Protein AF-A0AAD7S4B8-F1 (afdb_monomer)

Organism: NCBI:txid143900

Sequence (123 aa):
MVDEMKKRSKDLTLIRQKMELTFSLRRKEIVDVEPMVSEIQERWLALFSEGQNIAVVLEEKIVLTDLRDLPTAFACLFGLLFALNIDYPKELKYTFEVLETIFMELSTNCTQRVRSLKTKLLL

Nearest PDB structures (foldseek):
  6lgn-assembly1_r  TM=1.793E-01  e=6.968E+00  Human alphaherpesvirus 3

pLDDT: mean 83.37, std 11.37, range [42.91, 95.25]

Structure (mmCIF, N/CA/C/O backbone):
data_AF-A0AAD7S4B8-F1
#
_entry.id   AF-A0AAD7S4B8-F1
#
loop_
_atom_site.group_PDB
_atom_site.id
_atom_site.type_symbol
_atom_site.label_atom_id
_atom_site.label_alt_id
_atom_site.label_comp_id
_atom_site.label_asym_id
_atom_site.label_entity_id
_atom_site.label_seq_id
_atom_site.pdbx_PDB_ins_code
_atom_site.Cartn_x
_atom_site.Cartn_y
_atom_site.Cartn_z
_atom_site.occupancy
_atom_site.B_iso_or_equiv
_atom_site.auth_seq_id
_atom_site.auth_comp_id
_atom_site.auth_asym_id
_atom_site.auth_atom_id
_atom_site.pdbx_PDB_model_num
ATOM 1 N N . MET A 1 1 ? -6.520 13.715 29.207 1.00 42.91 1 MET A N 1
ATOM 2 C CA . MET A 1 1 ? -7.517 12.952 28.416 1.00 42.91 1 MET A CA 1
ATOM 3 C C . MET A 1 1 ? -6.866 12.013 27.398 1.00 42.91 1 MET A C 1
ATOM 5 O O . MET A 1 1 ? -7.337 10.897 27.259 1.00 42.91 1 MET A O 1
ATOM 9 N N . VAL A 1 2 ? -5.763 12.410 26.743 1.00 47.69 2 VAL A N 1
ATOM 10 C CA . VAL A 1 2 ? -4.989 11.526 25.841 1.00 47.69 2 VAL A CA 1
ATOM 11 C C . VAL A 1 2 ? -4.227 10.437 26.615 1.00 47.69 2 VAL A C 1
ATOM 13 O O . VAL A 1 2 ? -4.244 9.273 26.226 1.00 47.69 2 VAL A O 1
ATOM 16 N N . ASP A 1 3 ? -3.658 10.779 27.774 1.00 46.72 3 ASP A N 1
ATOM 17 C CA . ASP A 1 3 ? -2.900 9.821 28.596 1.00 46.72 3 ASP A CA 1
ATOM 18 C C . ASP A 1 3 ? -3.751 8.703 29.215 1.00 46.72 3 ASP A C 1
ATOM 20 O O . ASP A 1 3 ? -3.250 7.606 29.464 1.00 46.72 3 ASP A O 1
ATOM 24 N N . GLU A 1 4 ? -5.056 8.925 29.403 1.00 45.56 4 GLU A N 1
ATOM 25 C CA . GLU A 1 4 ? -5.959 7.879 29.901 1.00 45.56 4 GLU A CA 1
ATOM 26 C C . GLU A 1 4 ? -6.257 6.804 28.847 1.00 45.56 4 GLU A C 1
ATOM 28 O O . GLU A 1 4 ? -6.497 5.646 29.194 1.00 45.56 4 GLU A O 1
ATOM 33 N N . MET A 1 5 ? -6.163 7.138 27.553 1.00 52.66 5 MET A N 1
ATOM 34 C CA . MET A 1 5 ? -6.367 6.179 26.461 1.00 52.66 5 MET A CA 1
ATOM 35 C C . MET A 1 5 ? -5.223 5.163 26.339 1.00 52.66 5 MET A C 1
ATOM 37 O O . MET A 1 5 ? -5.394 4.117 25.715 1.00 52.66 5 MET A O 1
ATOM 41 N N . LYS A 1 6 ? -4.072 5.427 26.970 1.00 53.47 6 LYS A N 1
ATOM 42 C CA . LYS A 1 6 ? -2.879 4.571 26.898 1.00 53.47 6 LYS A CA 1
ATOM 43 C C . LYS A 1 6 ? -2.915 3.385 27.873 1.00 53.47 6 LYS A C 1
ATOM 45 O O . LYS A 1 6 ? -2.087 2.488 27.756 1.00 53.47 6 LYS A O 1
ATOM 50 N N . LYS A 1 7 ? -3.854 3.370 28.833 1.00 50.25 7 LYS A N 1
ATOM 51 C CA . LYS A 1 7 ? -3.822 2.455 29.993 1.00 50.25 7 LYS A CA 1
ATOM 52 C C . LYS A 1 7 ? -4.907 1.372 30.023 1.00 50.25 7 LYS A C 1
ATOM 54 O O . LYS A 1 7 ? -4.855 0.501 30.887 1.00 50.25 7 LYS A O 1
ATOM 59 N N . ARG A 1 8 ? -5.875 1.378 29.102 1.00 53.22 8 ARG A N 1
ATOM 60 C CA . ARG A 1 8 ? -6.870 0.296 28.995 1.00 53.22 8 ARG A CA 1
ATOM 61 C C . ARG A 1 8 ? -6.354 -0.792 28.062 1.00 53.22 8 ARG A C 1
ATOM 63 O O . ARG A 1 8 ? -5.919 -0.489 26.956 1.00 53.22 8 ARG A O 1
ATOM 70 N N . SER A 1 9 ? -6.441 -2.044 28.517 1.00 50.59 9 SER A N 1
ATOM 71 C CA . SER A 1 9 ? -6.377 -3.239 27.668 1.00 50.59 9 SER A CA 1
ATOM 72 C C . SER A 1 9 ? -7.067 -2.944 26.332 1.00 50.59 9 SER A C 1
ATOM 74 O O . SER A 1 9 ? -8.244 -2.569 26.323 1.00 50.59 9 SER A O 1
ATOM 76 N N . LYS A 1 10 ? -6.309 -2.980 25.229 1.00 63.16 10 LYS A N 1
ATOM 77 C CA . LYS A 1 10 ? -6.822 -2.668 23.893 1.00 63.16 10 LYS A CA 1
ATOM 78 C C . LYS A 1 10 ? -7.836 -3.748 23.531 1.00 63.16 10 LYS A C 1
ATOM 80 O O . LYS A 1 10 ? -7.453 -4.838 23.125 1.00 63.16 10 LYS A O 1
ATOM 85 N N . ASP A 1 11 ? -9.120 -3.452 23.696 1.00 77.69 11 ASP A N 1
ATOM 86 C CA . ASP A 1 11 ? -10.181 -4.310 23.180 1.00 77.69 11 ASP A CA 1
ATOM 87 C C . ASP A 1 11 ? -10.142 -4.245 21.649 1.00 77.69 11 ASP A C 1
ATOM 89 O O . ASP A 1 11 ? -10.668 -3.321 21.020 1.00 77.69 11 ASP A O 1
ATOM 93 N N . LEU A 1 12 ? -9.440 -5.212 21.056 1.00 75.12 12 LEU A N 1
ATOM 94 C CA . LEU A 1 12 ? -9.248 -5.327 19.613 1.00 75.12 12 LEU A CA 1
ATOM 95 C C . LEU A 1 12 ? -10.586 -5.440 18.873 1.00 75.12 12 LEU A C 1
ATOM 97 O O . LEU A 1 12 ? -10.704 -4.950 17.751 1.00 75.12 12 LEU A O 1
ATOM 101 N N . THR A 1 13 ? -11.609 -6.013 19.512 1.00 80.75 13 THR A N 1
ATOM 102 C CA . THR A 1 13 ? -12.956 -6.142 18.945 1.00 80.75 13 THR A CA 1
ATOM 103 C C . THR A 1 13 ? -13.599 -4.770 18.787 1.00 80.75 13 THR A C 1
ATOM 105 O O . THR A 1 13 ? -14.078 -4.424 17.706 1.00 80.75 13 THR A O 1
ATOM 108 N N . LEU A 1 14 ? -13.541 -3.948 19.839 1.00 83.56 14 LEU A N 1
ATOM 109 C CA . LEU A 1 14 ? -14.072 -2.586 19.818 1.00 83.56 14 LEU A CA 1
ATOM 110 C C . LEU A 1 14 ? -13.293 -1.684 18.851 1.00 83.56 14 LEU A C 1
ATOM 112 O O . LEU A 1 14 ? -13.891 -0.867 18.147 1.00 83.56 14 LEU A O 1
ATOM 116 N N . ILE A 1 15 ? -11.965 -1.832 18.795 1.00 81.19 15 ILE A N 1
ATOM 117 C CA . ILE A 1 15 ? -11.124 -1.111 17.831 1.00 81.19 15 ILE A CA 1
ATOM 118 C C . ILE A 1 15 ? -11.543 -1.478 16.411 1.00 81.19 15 ILE A C 1
ATOM 120 O O . ILE A 1 15 ? -11.830 -0.583 15.621 1.00 81.19 15 ILE A O 1
ATOM 124 N N . ARG A 1 16 ? -11.652 -2.772 16.093 1.00 80.25 16 ARG A N 1
ATOM 125 C CA . ARG A 1 16 ? -12.071 -3.240 14.768 1.00 80.25 16 ARG A CA 1
ATOM 126 C C . ARG A 1 16 ? -13.441 -2.692 14.384 1.00 80.25 16 ARG A C 1
ATOM 128 O O . ARG A 1 16 ? -13.594 -2.177 13.284 1.00 80.25 16 ARG A O 1
ATOM 135 N N . GLN A 1 17 ? -14.406 -2.726 15.300 1.00 85.00 17 GLN A N 1
ATOM 136 C CA . GLN A 1 17 ? -15.742 -2.185 15.055 1.00 85.00 17 GLN A CA 1
ATOM 137 C C . GLN A 1 17 ? -15.707 -0.683 14.740 1.00 85.00 17 GLN A C 1
ATOM 139 O O . GLN A 1 17 ? -16.336 -0.229 13.786 1.00 85.00 17 GLN A O 1
ATOM 144 N N . LYS A 1 18 ? -14.951 0.104 15.513 1.00 86.19 18 LYS A N 1
ATOM 145 C CA . LYS A 1 18 ? -14.798 1.544 15.258 1.00 86.19 18 LYS A CA 1
ATOM 146 C C . LYS A 1 18 ? -14.073 1.828 13.949 1.00 86.19 18 LYS A C 1
ATOM 148 O O . LYS A 1 18 ? -14.410 2.792 13.265 1.00 86.19 18 LYS A O 1
ATOM 153 N N . MET A 1 19 ? -13.092 1.005 13.597 1.00 85.06 19 MET A N 1
ATOM 154 C CA . MET A 1 19 ? -12.389 1.107 12.324 1.00 85.06 19 MET A CA 1
ATOM 155 C C . MET A 1 19 ? -13.367 0.857 11.174 1.00 85.06 19 MET A C 1
ATOM 157 O O . MET A 1 19 ? -13.481 1.703 10.292 1.00 85.06 19 MET A O 1
ATOM 161 N N . GLU A 1 20 ? -14.159 -0.209 11.230 1.00 85.19 20 GLU A N 1
ATOM 162 C CA . GLU A 1 20 ? -15.163 -0.505 10.202 1.00 85.19 20 GLU A CA 1
ATOM 163 C C . GLU A 1 20 ? -16.134 0.671 9.995 1.00 85.19 20 GLU A C 1
ATOM 165 O O . GLU A 1 20 ? -16.285 1.181 8.886 1.00 85.19 20 GLU A O 1
ATOM 170 N N . LEU A 1 21 ? -16.694 1.205 11.087 1.00 89.62 21 LEU A N 1
ATOM 171 C CA . LEU A 1 21 ? -17.646 2.325 11.048 1.00 89.62 21 LEU A CA 1
ATOM 172 C C . LEU A 1 21 ? -17.054 3.633 10.502 1.00 89.62 21 LEU A C 1
ATOM 174 O O . LEU A 1 21 ? -17.787 4.490 10.014 1.00 89.62 21 LEU A O 1
ATOM 178 N N . THR A 1 22 ? -15.737 3.814 10.599 1.00 90.38 22 THR A N 1
ATOM 179 C CA . THR A 1 22 ? -15.055 5.046 10.177 1.00 90.38 22 THR A CA 1
ATOM 180 C C . THR A 1 22 ? -14.317 4.896 8.850 1.00 90.38 22 THR A C 1
ATOM 182 O O . THR A 1 22 ? -13.680 5.853 8.417 1.00 90.38 22 THR A O 1
ATOM 185 N N . PHE A 1 23 ? -14.373 3.734 8.188 1.00 87.75 23 PHE A N 1
ATOM 186 C CA . PHE A 1 23 ? -13.622 3.478 6.953 1.00 87.75 23 PHE A CA 1
ATOM 187 C C . PHE A 1 23 ? -13.899 4.529 5.869 1.00 87.75 23 PHE A C 1
ATOM 189 O O . PHE A 1 23 ? -12.967 5.171 5.387 1.00 87.75 23 PHE A O 1
ATOM 196 N N . SER A 1 24 ? -15.171 4.776 5.541 1.00 90.44 24 SER A N 1
ATOM 197 C CA . SER A 1 24 ? -15.552 5.720 4.480 1.00 90.44 24 SER A CA 1
ATOM 198 C C . SER A 1 24 ? -15.113 7.158 4.769 1.00 90.44 24 SER A C 1
ATOM 200 O O . SER A 1 24 ? -14.654 7.849 3.864 1.00 90.44 24 SER A O 1
ATOM 202 N N . LEU A 1 25 ? -15.216 7.598 6.029 1.00 90.12 25 LEU A N 1
ATOM 203 C CA . LEU A 1 25 ? -14.783 8.932 6.466 1.00 90.12 25 LEU A CA 1
ATOM 204 C C . LEU A 1 25 ? -13.267 9.091 6.344 1.00 90.12 25 LEU A C 1
ATOM 206 O O . LEU A 1 25 ? -12.800 10.059 5.754 1.00 90.12 25 LEU A O 1
ATOM 210 N N . ARG A 1 26 ? -12.509 8.108 6.840 1.00 89.62 26 ARG A N 1
ATOM 211 C CA . ARG A 1 26 ? -11.044 8.108 6.773 1.00 89.62 26 ARG A CA 1
ATOM 212 C C . ARG A 1 26 ? -10.553 8.075 5.329 1.00 89.62 26 ARG A C 1
ATOM 214 O O . ARG A 1 26 ? -9.693 8.862 4.960 1.00 89.62 26 ARG A O 1
ATOM 221 N N . ARG A 1 27 ? -11.147 7.229 4.481 1.00 89.50 27 ARG A N 1
ATOM 222 C CA . ARG A 1 27 ? -10.845 7.196 3.042 1.00 89.50 27 ARG A CA 1
ATOM 223 C C . ARG A 1 27 ? -11.110 8.547 2.382 1.00 89.50 27 ARG A C 1
ATOM 225 O O . ARG A 1 27 ? -10.277 9.001 1.609 1.00 89.50 27 ARG A O 1
ATOM 232 N N . LYS A 1 28 ? -12.250 9.174 2.682 1.00 92.06 28 LYS A N 1
ATOM 233 C CA . LYS A 1 28 ? -12.593 10.488 2.134 1.00 92.06 28 LYS A CA 1
ATOM 234 C C . LYS A 1 28 ? -11.577 11.552 2.546 1.00 92.06 28 LYS A C 1
ATOM 236 O O . LYS A 1 28 ? -11.129 12.302 1.697 1.00 92.06 28 LYS A O 1
ATOM 241 N N . GLU A 1 29 ? -11.162 11.573 3.811 1.00 91.56 29 GLU A N 1
ATOM 242 C CA . GLU A 1 29 ? -10.112 12.485 4.280 1.00 91.56 29 GLU A CA 1
ATOM 243 C C . GLU A 1 29 ? -8.785 12.261 3.545 1.00 91.56 29 GLU A C 1
ATOM 245 O O . GLU A 1 29 ? -8.196 13.227 3.079 1.00 91.56 29 GLU A O 1
ATOM 250 N N . ILE A 1 30 ? -8.338 11.010 3.369 1.00 90.81 30 ILE A N 1
ATOM 251 C CA . ILE A 1 30 ? -7.104 10.720 2.614 1.00 90.81 30 ILE A CA 1
ATOM 252 C C . ILE A 1 30 ? -7.191 11.275 1.188 1.00 90.81 30 ILE A C 1
ATOM 254 O O . ILE A 1 30 ? -6.235 11.879 0.716 1.00 90.81 30 ILE A O 1
ATOM 258 N N . VAL A 1 31 ? -8.319 11.045 0.509 1.00 90.69 31 VAL A N 1
ATOM 259 C CA . VAL A 1 31 ? -8.504 11.416 -0.901 1.00 90.69 31 VAL A CA 1
ATOM 260 C C . VAL A 1 31 ? -8.679 12.924 -1.081 1.00 90.69 31 VAL A C 1
ATOM 262 O O . VAL A 1 31 ? -8.146 13.477 -2.033 1.00 90.69 31 VAL A O 1
ATOM 265 N N . ASP A 1 32 ? -9.415 13.582 -0.186 1.00 93.56 32 ASP A N 1
ATOM 266 C CA . ASP A 1 32 ? -9.776 14.994 -0.346 1.00 93.56 32 ASP A CA 1
ATOM 267 C C . ASP A 1 32 ? -8.745 15.947 0.288 1.00 93.56 32 ASP A C 1
ATOM 269 O O . ASP A 1 32 ? -8.600 17.081 -0.163 1.00 93.56 32 ASP A O 1
ATOM 273 N N . VAL A 1 33 ? -8.069 15.525 1.365 1.00 93.50 33 VAL A N 1
ATOM 274 C CA . VAL A 1 33 ? -7.184 16.384 2.180 1.00 93.50 33 VAL A CA 1
ATOM 275 C C . VAL A 1 33 ? -5.703 16.065 1.965 1.00 93.50 33 VAL A C 1
ATOM 277 O O . VAL A 1 33 ? -4.867 16.924 2.227 1.00 93.50 33 VAL A O 1
ATOM 280 N N . GLU A 1 34 ? -5.372 14.858 1.494 1.00 92.19 34 GLU A N 1
ATOM 281 C CA . GLU A 1 34 ? -3.994 14.393 1.257 1.00 92.19 34 GLU A CA 1
ATOM 282 C C . GLU A 1 34 ? -3.017 14.697 2.423 1.00 92.19 34 GLU A C 1
ATOM 284 O O . GLU A 1 34 ? -1.952 15.288 2.216 1.00 92.19 34 GLU A O 1
ATOM 289 N N . PRO A 1 35 ? -3.350 14.328 3.679 1.00 93.50 35 PRO A N 1
ATOM 290 C CA . PRO A 1 35 ? -2.529 14.683 4.832 1.00 93.50 35 PRO A CA 1
ATOM 291 C C . PRO A 1 35 ? -1.168 13.976 4.814 1.00 93.50 35 PRO A C 1
ATOM 293 O O . PRO A 1 35 ? -0.992 12.905 4.223 1.00 93.50 35 PRO A O 1
ATOM 296 N N . MET A 1 36 ? -0.196 14.541 5.536 1.00 92.50 36 MET A N 1
ATOM 297 C CA . MET A 1 36 ? 1.112 13.907 5.690 1.00 92.50 36 MET A CA 1
ATOM 298 C C . MET A 1 36 ? 0.991 12.548 6.392 1.00 92.50 36 MET A C 1
ATOM 300 O O . MET A 1 36 ? 0.215 12.374 7.331 1.00 92.50 36 MET A O 1
ATOM 304 N N . VAL A 1 37 ? 1.833 11.588 5.996 1.00 88.69 37 VAL A N 1
ATOM 305 C CA . VAL A 1 37 ? 1.827 10.228 6.568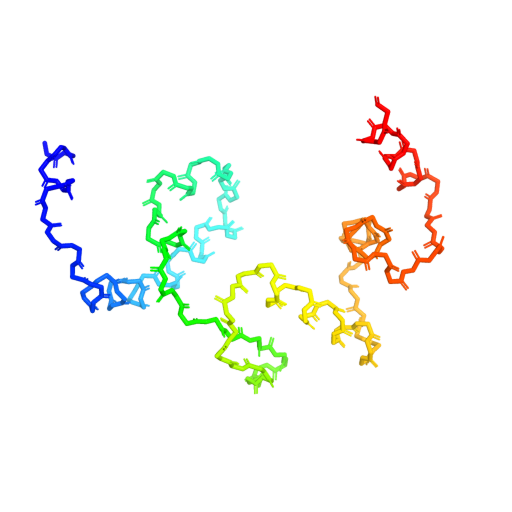 1.00 88.69 37 VAL A CA 1
ATOM 306 C C . VAL A 1 37 ? 2.011 10.241 8.090 1.00 88.69 37 VAL A C 1
ATOM 308 O O . VAL A 1 37 ? 1.370 9.456 8.785 1.00 88.69 37 VAL A O 1
ATOM 311 N N . SER A 1 38 ? 2.823 11.158 8.621 1.00 90.12 38 SER A N 1
ATOM 312 C CA . SER A 1 38 ? 3.013 11.332 10.066 1.00 90.12 38 SER A CA 1
ATOM 313 C C . SER A 1 38 ? 1.711 11.685 10.7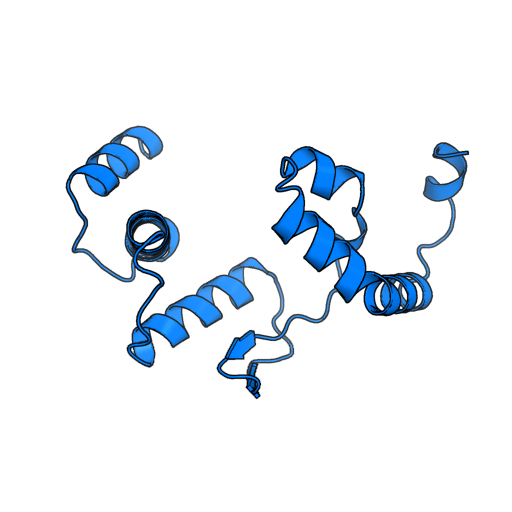90 1.00 90.12 38 SER A C 1
ATOM 315 O O . SER A 1 38 ? 1.418 11.122 11.842 1.00 90.12 38 SER A O 1
ATOM 317 N N . GLU A 1 39 ? 0.887 12.554 10.203 1.00 91.31 39 GLU A N 1
ATOM 318 C CA . GLU A 1 39 ? -0.407 12.937 10.775 1.00 91.31 39 GLU A CA 1
ATOM 319 C C . GLU A 1 39 ? -1.385 11.759 10.769 1.00 91.31 39 GLU A C 1
ATOM 321 O O . GLU A 1 39 ? -2.103 11.536 11.745 1.00 91.31 39 GLU A O 1
ATOM 326 N N . ILE A 1 40 ? -1.382 10.964 9.694 1.00 89.38 40 ILE A N 1
ATOM 327 C CA . ILE A 1 40 ? -2.195 9.746 9.585 1.00 89.38 40 ILE A CA 1
ATOM 328 C C . ILE A 1 40 ? -1.785 8.733 10.659 1.00 89.38 40 ILE A C 1
ATOM 330 O O . ILE A 1 40 ? -2.647 8.135 11.308 1.00 89.38 40 ILE A O 1
ATOM 334 N N . GLN A 1 41 ? -0.480 8.539 10.864 1.00 85.69 41 GLN A N 1
ATOM 335 C CA . GLN A 1 41 ? 0.047 7.622 11.874 1.00 85.69 41 GLN A CA 1
ATOM 336 C C . GLN A 1 41 ? -0.382 8.029 13.282 1.00 85.69 41 GLN A C 1
ATOM 338 O O . GLN A 1 41 ? -0.849 7.179 14.038 1.00 85.69 41 GLN A O 1
ATOM 343 N N . GLU A 1 42 ? -0.291 9.314 13.621 1.00 87.62 42 GLU A N 1
ATOM 344 C CA . GLU A 1 42 ? -0.703 9.822 14.931 1.00 87.62 42 GLU A CA 1
ATOM 345 C C . GLU A 1 42 ? -2.218 9.759 15.140 1.00 87.62 42 GLU A C 1
ATOM 347 O O . GLU A 1 42 ? -2.688 9.326 16.195 1.00 87.62 42 GLU A O 1
ATOM 352 N N . ARG A 1 43 ? -3.003 10.159 14.135 1.00 85.12 43 ARG A N 1
ATOM 353 C CA . ARG A 1 43 ? -4.468 10.178 14.232 1.00 85.12 43 ARG A CA 1
ATOM 354 C C . ARG A 1 43 ? -5.057 8.778 14.270 1.00 85.12 43 ARG A C 1
ATOM 356 O O . ARG A 1 43 ? -6.003 8.530 15.018 1.00 85.12 43 ARG A O 1
ATOM 363 N N . TRP A 1 44 ? -4.524 7.860 13.468 1.00 84.62 44 TRP A N 1
ATOM 364 C CA . TRP A 1 44 ? -5.100 6.536 13.246 1.00 84.62 44 TRP A CA 1
ATOM 365 C C . TRP A 1 44 ? -4.112 5.423 13.585 1.00 84.62 44 TRP A C 1
ATOM 367 O O . TRP A 1 44 ? -3.938 4.483 12.818 1.00 84.62 44 TRP A O 1
ATOM 377 N N . LEU A 1 45 ? -3.532 5.461 14.785 1.00 81.88 45 LEU A N 1
ATOM 378 C CA . LEU A 1 45 ? -2.606 4.436 15.298 1.00 81.88 45 LEU A CA 1
ATOM 379 C C . LEU A 1 45 ? -3.127 2.993 15.155 1.00 81.88 45 LEU A C 1
ATOM 381 O O . LEU A 1 45 ? -2.356 2.050 14.981 1.00 81.88 45 LEU A O 1
ATOM 385 N N . ALA A 1 46 ? -4.448 2.807 15.216 1.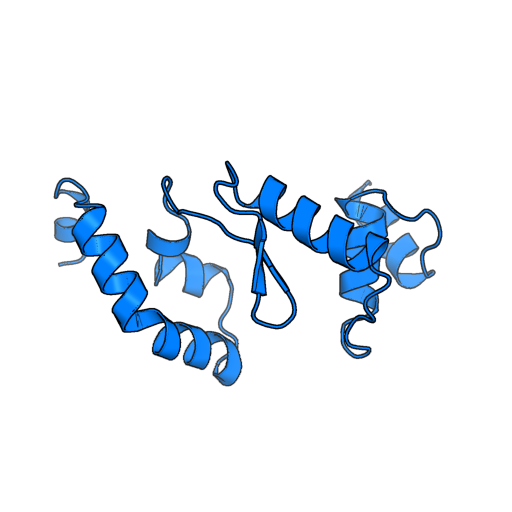00 80.38 46 ALA A N 1
ATOM 386 C CA . ALA A 1 46 ? -5.089 1.509 15.022 1.00 80.38 46 ALA A CA 1
ATOM 387 C C . ALA A 1 46 ? -4.909 0.944 13.599 1.00 80.38 46 ALA A C 1
ATOM 389 O O . ALA A 1 46 ? -4.935 -0.275 13.440 1.00 80.38 46 ALA A O 1
ATOM 390 N N . LEU A 1 47 ? -4.687 1.793 12.580 1.00 77.50 47 LEU A N 1
ATOM 391 C CA . LEU A 1 47 ? -4.334 1.356 11.222 1.00 77.50 47 LEU A CA 1
ATOM 392 C C . LEU A 1 47 ? -2.987 0.629 11.175 1.00 77.50 47 LEU A C 1
ATOM 394 O O . LEU A 1 47 ? -2.794 -0.218 10.314 1.00 77.50 47 LEU A O 1
ATOM 398 N N . PHE A 1 48 ? -2.086 0.944 12.102 1.00 76.75 48 PHE A N 1
ATOM 399 C CA . PHE A 1 48 ? -0.716 0.432 12.136 1.00 76.75 48 PHE A CA 1
ATOM 400 C C . PHE A 1 48 ? -0.474 -0.502 13.330 1.00 76.75 48 PHE A C 1
ATOM 402 O O . PHE A 1 48 ? 0.666 -0.806 13.667 1.00 76.75 48 PHE A O 1
ATOM 409 N N . SER A 1 49 ? -1.542 -0.926 14.011 1.00 74.69 49 SER A N 1
ATOM 410 C CA . SER A 1 49 ? -1.458 -1.859 15.135 1.00 74.69 49 SER A CA 1
ATOM 411 C C . SER A 1 49 ? -1.447 -3.311 14.651 1.00 74.69 49 SER A C 1
ATOM 413 O O . SER A 1 49 ? -2.106 -3.648 13.669 1.00 74.69 49 SER A O 1
ATOM 415 N N . GLU A 1 50 ? -0.728 -4.175 15.368 1.00 66.31 50 GLU A N 1
ATOM 416 C CA . GLU A 1 50 ? -0.666 -5.612 15.085 1.00 66.31 50 GLU A CA 1
ATOM 417 C C . GLU A 1 50 ? -2.052 -6.278 15.197 1.00 66.31 50 GLU A C 1
ATOM 419 O O . GLU A 1 50 ? -2.868 -5.903 16.043 1.00 66.31 50 GLU A O 1
ATOM 424 N N . GLY A 1 51 ? -2.317 -7.274 14.341 1.00 68.94 51 GLY A N 1
ATOM 425 C CA . GLY A 1 51 ? -3.567 -8.049 14.348 1.00 68.94 51 GLY A CA 1
ATOM 426 C C . GLY A 1 51 ? -4.636 -7.606 13.342 1.00 68.94 51 GLY A C 1
ATOM 427 O O . GLY A 1 51 ? -5.804 -7.966 13.499 1.00 68.94 51 GLY A O 1
ATOM 428 N N . GLN A 1 52 ? -4.276 -6.837 12.311 1.00 69.94 52 GLN A N 1
ATOM 429 C CA . GLN A 1 52 ? -5.193 -6.580 11.199 1.00 69.94 52 GLN A CA 1
ATOM 430 C C . GLN A 1 52 ? -5.332 -7.799 10.292 1.00 69.94 52 GLN A C 1
ATOM 432 O O . GLN A 1 52 ? -4.345 -8.442 9.951 1.00 69.94 52 GLN A O 1
ATOM 437 N N . ASN A 1 53 ? -6.566 -8.084 9.873 1.00 78.94 53 ASN A N 1
ATOM 438 C CA . ASN A 1 53 ? -6.808 -9.042 8.803 1.00 78.94 53 ASN A CA 1
ATOM 439 C C . ASN A 1 53 ? -6.616 -8.323 7.463 1.00 78.94 53 ASN A C 1
ATOM 441 O O . ASN A 1 53 ? -7.300 -7.333 7.197 1.00 78.94 53 ASN A O 1
ATOM 445 N N . ILE A 1 54 ? -5.661 -8.794 6.664 1.00 87.38 54 ILE A N 1
ATOM 446 C CA . ILE A 1 54 ? -5.288 -8.183 5.393 1.00 87.38 54 ILE A CA 1
ATOM 447 C C . ILE A 1 54 ? -5.781 -9.074 4.259 1.00 87.38 54 ILE A C 1
ATOM 449 O O . ILE A 1 54 ? -5.536 -10.282 4.236 1.00 87.38 54 ILE A O 1
ATOM 453 N N . ALA A 1 55 ? -6.450 -8.447 3.297 1.00 91.94 55 ALA A N 1
ATOM 454 C CA . ALA A 1 55 ? -6.914 -9.085 2.081 1.00 91.94 55 ALA A CA 1
ATOM 455 C C . ALA A 1 55 ? -6.538 -8.234 0.866 1.00 91.94 55 ALA A C 1
ATOM 457 O O . ALA A 1 55 ? -6.536 -7.004 0.932 1.00 91.94 55 ALA A O 1
ATOM 458 N N . VAL A 1 56 ? -6.238 -8.896 -0.249 1.00 93.38 56 VAL A N 1
ATOM 459 C CA . VAL A 1 56 ? -6.013 -8.251 -1.545 1.00 93.38 56 VAL A CA 1
ATOM 460 C C . VAL A 1 56 ? -7.297 -8.348 -2.354 1.00 93.38 56 VAL A C 1
ATOM 462 O O . VAL A 1 56 ? -7.816 -9.443 -2.579 1.00 93.38 56 VAL A O 1
ATOM 465 N N . VAL A 1 57 ? -7.796 -7.193 -2.791 1.00 92.00 57 VAL A N 1
ATOM 466 C CA . VAL A 1 57 ? -9.000 -7.068 -3.615 1.00 92.00 57 VAL A CA 1
ATOM 467 C C . VAL A 1 57 ? -8.605 -6.531 -4.986 1.00 92.00 57 VAL A C 1
ATOM 469 O O . VAL A 1 57 ? -7.961 -5.487 -5.070 1.00 92.00 57 VAL A O 1
ATOM 472 N N . LEU A 1 58 ? -9.007 -7.226 -6.04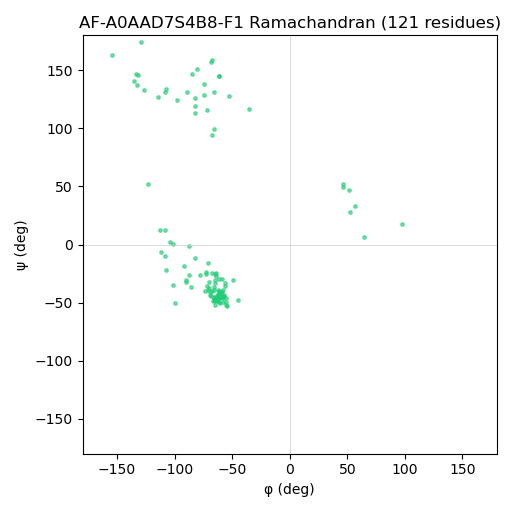8 1.00 91.75 58 LEU A N 1
ATOM 473 C CA . LEU A 1 58 ? -8.839 -6.807 -7.441 1.00 91.75 58 LEU A CA 1
ATOM 474 C C . LEU A 1 58 ? -10.202 -6.849 -8.127 1.00 91.75 58 LEU A C 1
ATOM 476 O O . LEU A 1 58 ? -10.924 -7.831 -7.969 1.00 91.75 58 LEU A O 1
ATOM 480 N N . GLU A 1 59 ? -10.559 -5.789 -8.857 1.00 88.38 59 GLU A N 1
ATOM 481 C CA . GLU A 1 59 ? -11.854 -5.678 -9.557 1.00 88.38 59 GLU A CA 1
ATOM 482 C C . GLU A 1 59 ? -13.049 -6.086 -8.674 1.00 88.38 59 GLU A C 1
ATOM 484 O O . GLU A 1 59 ? -13.871 -6.922 -9.042 1.00 88.38 59 GLU A O 1
ATOM 489 N N . GLU A 1 60 ? -13.099 -5.536 -7.455 1.00 88.31 60 GLU A N 1
ATOM 490 C CA . GLU A 1 60 ? -14.152 -5.794 -6.454 1.00 88.31 60 GLU A CA 1
ATOM 491 C C . GLU A 1 60 ? -14.221 -7.240 -5.924 1.00 88.31 60 GLU A C 1
ATOM 493 O O . GLU A 1 60 ? -15.099 -7.573 -5.127 1.00 88.31 60 GLU A O 1
ATOM 498 N N . LYS A 1 61 ? -13.272 -8.106 -6.295 1.00 90.94 61 LYS A N 1
ATOM 499 C CA . LYS A 1 61 ? -13.182 -9.489 -5.817 1.00 90.94 61 LYS A CA 1
ATOM 500 C C . LYS A 1 61 ? -12.022 -9.660 -4.855 1.00 90.94 61 LYS A C 1
ATOM 502 O O . LYS A 1 61 ? -10.904 -9.230 -5.124 1.00 90.94 61 LYS A O 1
ATOM 507 N N . ILE A 1 62 ? -12.278 -10.336 -3.739 1.00 92.94 62 ILE A N 1
ATOM 508 C CA . ILE A 1 62 ? -11.229 -10.755 -2.808 1.00 92.94 62 ILE A CA 1
ATOM 509 C C . ILE A 1 62 ? -10.440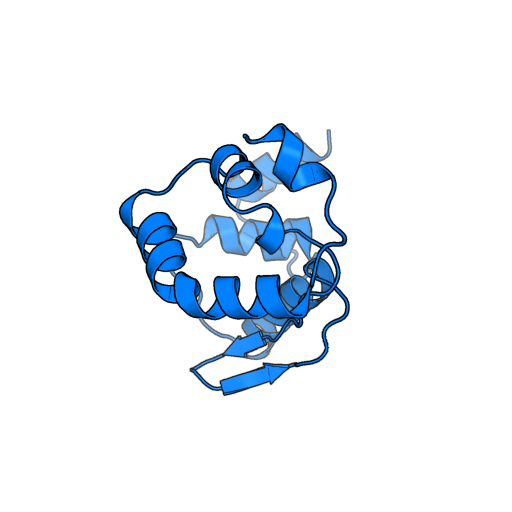 -11.891 -3.471 1.00 92.94 62 ILE A C 1
ATOM 511 O O . ILE A 1 62 ? -11.002 -12.949 -3.745 1.00 92.94 62 ILE A O 1
ATOM 515 N N . VAL A 1 63 ? -9.155 -11.661 -3.744 1.00 95.25 63 VAL A N 1
ATOM 516 C CA . VAL A 1 63 ? -8.267 -12.618 -4.431 1.00 95.25 63 VAL A CA 1
ATOM 517 C C . VAL A 1 63 ? -7.351 -13.343 -3.448 1.00 95.25 63 VAL A C 1
ATOM 519 O O . VAL A 1 63 ? -7.071 -14.523 -3.637 1.00 95.25 63 VAL A O 1
ATOM 522 N N . LEU A 1 64 ? -6.906 -12.665 -2.385 1.00 94.81 64 LEU A N 1
ATOM 523 C CA . LEU A 1 64 ? -6.094 -13.257 -1.316 1.00 94.81 64 LEU A CA 1
ATOM 524 C C . LEU A 1 64 ? -6.609 -12.802 0.052 1.00 94.81 64 LEU A C 1
ATOM 526 O O . LEU A 1 64 ? -6.957 -11.632 0.217 1.00 94.81 64 LEU A O 1
ATOM 530 N N . THR A 1 65 ? -6.613 -13.707 1.028 1.00 93.06 65 THR A N 1
ATOM 531 C CA . THR A 1 65 ? -6.958 -13.455 2.439 1.00 93.06 65 THR A CA 1
ATOM 532 C C . THR A 1 65 ? -5.872 -13.999 3.359 1.00 93.06 65 THR A C 1
ATOM 534 O O . THR A 1 65 ? -4.933 -14.647 2.897 1.00 93.06 65 THR A O 1
ATOM 537 N N . ASP A 1 66 ? -6.007 -13.736 4.662 1.00 87.62 66 ASP A N 1
ATOM 538 C CA . ASP A 1 66 ? -5.169 -14.325 5.715 1.00 87.62 66 ASP A CA 1
ATOM 539 C C . ASP A 1 66 ? -3.669 -14.059 5.514 1.00 87.62 66 ASP A C 1
ATOM 541 O O . ASP A 1 66 ? -2.799 -14.867 5.850 1.00 87.62 66 ASP A O 1
ATOM 545 N N . LEU A 1 67 ? -3.361 -12.887 4.954 1.00 89.31 67 LEU A N 1
ATOM 546 C CA . LEU A 1 67 ? -1.996 -12.444 4.718 1.00 89.31 67 LEU A CA 1
ATOM 547 C C . LEU A 1 67 ? -1.371 -12.016 6.045 1.00 89.31 67 LEU A C 1
ATOM 549 O O . LEU A 1 67 ? -1.941 -11.224 6.795 1.00 89.31 67 LEU A O 1
ATOM 553 N N . ARG A 1 68 ? -0.184 -12.564 6.324 1.00 84.94 68 ARG A N 1
ATOM 554 C CA . ARG A 1 68 ? 0.508 -12.431 7.614 1.00 84.94 68 ARG A CA 1
ATOM 555 C C . ARG A 1 68 ? 0.815 -10.982 7.985 1.00 84.94 68 ARG A C 1
ATOM 557 O O . ARG A 1 68 ? 0.718 -10.619 9.153 1.00 84.94 68 ARG A O 1
ATOM 564 N N . ASP A 1 69 ? 1.233 -10.191 7.005 1.00 85.88 69 ASP A N 1
ATOM 565 C CA . ASP A 1 69 ? 1.710 -8.832 7.210 1.00 85.88 69 ASP A CA 1
ATOM 566 C C . ASP A 1 69 ? 1.529 -7.973 5.953 1.00 85.88 69 ASP A C 1
ATOM 568 O O . ASP A 1 69 ? 1.307 -8.465 4.841 1.00 85.88 69 ASP A O 1
ATOM 572 N N . LEU A 1 70 ? 1.597 -6.656 6.159 1.00 85.25 70 LEU A N 1
ATOM 573 C CA . LEU A 1 70 ? 1.401 -5.661 5.111 1.00 85.25 70 LEU A CA 1
ATOM 574 C C . LEU A 1 70 ? 2.460 -5.747 3.995 1.00 85.25 70 LEU A C 1
ATOM 576 O O . LEU A 1 70 ? 2.051 -5.703 2.836 1.00 85.25 70 LEU A O 1
ATOM 580 N N . PRO A 1 71 ? 3.772 -5.909 4.276 1.00 87.50 71 PRO A N 1
ATOM 581 C CA . PRO A 1 71 ? 4.773 -6.087 3.222 1.00 87.50 71 PRO A CA 1
ATOM 582 C C . PRO A 1 71 ? 4.483 -7.281 2.310 1.00 87.50 71 PRO A C 1
ATOM 584 O O . PRO A 1 71 ? 4.538 -7.142 1.090 1.00 87.50 71 PRO A O 1
ATOM 587 N N . THR A 1 72 ? 4.108 -8.428 2.880 1.00 89.69 72 THR A N 1
ATOM 588 C CA . THR A 1 72 ? 3.746 -9.625 2.112 1.00 89.69 72 THR A CA 1
ATOM 589 C C . THR A 1 72 ? 2.517 -9.365 1.252 1.00 89.69 72 THR A C 1
ATOM 591 O O . THR A 1 72 ? 2.528 -9.649 0.057 1.00 89.69 72 THR A O 1
ATOM 594 N N . ALA A 1 73 ? 1.468 -8.771 1.826 1.00 91.69 73 ALA A N 1
ATOM 595 C CA . ALA A 1 73 ? 0.259 -8.440 1.081 1.00 91.69 73 ALA A CA 1
ATOM 596 C C . ALA A 1 73 ? 0.525 -7.469 -0.074 1.00 91.69 73 ALA A C 1
ATOM 598 O O . ALA A 1 73 ? -0.005 -7.644 -1.171 1.00 91.69 73 ALA A O 1
ATOM 599 N N . PHE A 1 74 ? 1.373 -6.471 0.164 1.00 90.25 74 PHE A N 1
ATOM 600 C CA . PHE A 1 74 ? 1.771 -5.491 -0.833 1.00 90.25 74 PHE A CA 1
ATOM 601 C C . PHE A 1 74 ? 2.584 -6.136 -1.963 1.00 90.25 74 PHE A C 1
ATOM 603 O O . PHE A 1 74 ? 2.270 -5.927 -3.132 1.00 90.25 74 PHE A O 1
ATOM 610 N N . ALA A 1 75 ? 3.562 -6.987 -1.638 1.00 90.12 75 ALA A N 1
ATOM 611 C CA . ALA A 1 75 ? 4.324 -7.740 -2.633 1.00 90.12 75 ALA A CA 1
ATOM 612 C C . ALA A 1 75 ? 3.418 -8.660 -3.472 1.00 90.12 75 ALA A C 1
ATOM 614 O O . ALA A 1 75 ? 3.533 -8.690 -4.696 1.00 90.12 75 ALA A O 1
ATOM 615 N N . CYS A 1 76 ? 2.470 -9.362 -2.840 1.00 92.56 76 CYS A N 1
ATOM 616 C CA . CYS A 1 76 ? 1.493 -10.191 -3.546 1.00 92.56 76 CYS A CA 1
ATOM 617 C C . CYS A 1 76 ? 0.590 -9.367 -4.471 1.00 92.56 76 CYS A C 1
ATOM 619 O O . CYS A 1 76 ? 0.374 -9.774 -5.609 1.00 92.56 76 CYS A O 1
ATOM 621 N N . LEU A 1 77 ? 0.081 -8.216 -4.015 1.00 92.06 77 LEU A N 1
ATOM 622 C CA . LEU A 1 77 ? -0.746 -7.326 -4.834 1.00 92.06 77 LEU A CA 1
ATOM 623 C C . LEU A 1 77 ? -0.017 -6.938 -6.121 1.00 92.06 77 LEU A C 1
ATOM 625 O O . LEU A 1 77 ? -0.553 -7.118 -7.208 1.00 92.06 77 LEU A O 1
ATOM 629 N N . PHE A 1 78 ? 1.210 -6.442 -6.015 1.00 88.38 78 PHE A N 1
ATOM 630 C CA . PHE A 1 78 ? 1.958 -5.998 -7.187 1.00 88.38 78 PHE A CA 1
ATOM 631 C C . PHE A 1 78 ? 2.447 -7.152 -8.063 1.00 88.38 78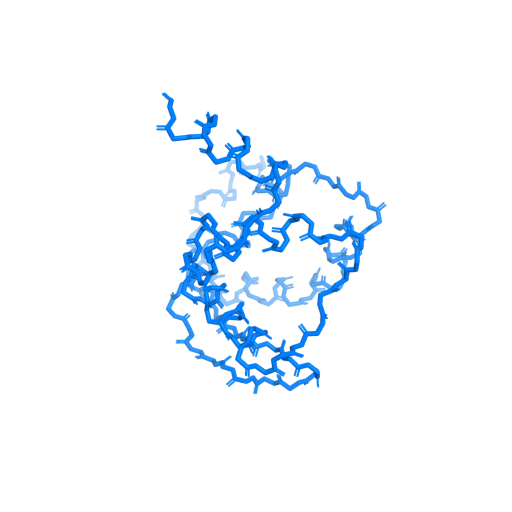 PHE A C 1
ATOM 633 O O . PHE A 1 78 ? 2.415 -7.041 -9.285 1.00 88.38 78 PHE A O 1
ATOM 640 N N . GLY A 1 79 ? 2.826 -8.284 -7.465 1.00 88.88 79 GLY A N 1
ATOM 641 C CA . GLY A 1 79 ? 3.104 -9.505 -8.217 1.00 88.88 79 GLY A CA 1
ATOM 642 C C . GLY A 1 79 ? 1.900 -9.952 -9.052 1.00 88.88 79 GLY A C 1
ATOM 643 O O . GLY A 1 79 ? 2.073 -10.358 -10.198 1.00 88.88 79 GLY A O 1
ATOM 644 N N . LEU A 1 80 ? 0.677 -9.821 -8.521 1.00 91.62 80 LEU A N 1
ATOM 645 C CA . LEU A 1 80 ? -0.560 -10.092 -9.259 1.00 91.62 80 LEU A CA 1
ATOM 646 C C . LEU A 1 80 ? -0.829 -9.053 -10.352 1.00 91.62 80 LEU A C 1
ATOM 648 O O . LEU A 1 80 ? -1.179 -9.449 -11.457 1.00 91.62 80 LEU A O 1
ATOM 652 N N . LEU A 1 81 ? -0.650 -7.754 -10.079 1.00 89.12 81 LEU A N 1
ATOM 653 C CA . LEU A 1 81 ? -0.806 -6.699 -11.094 1.00 89.12 81 LEU A CA 1
ATOM 654 C C . LEU A 1 81 ? 0.120 -6.953 -12.292 1.00 89.12 81 LEU A C 1
ATOM 656 O O . LEU A 1 81 ? -0.329 -6.906 -13.438 1.00 89.12 81 LEU A O 1
ATOM 660 N N . PHE A 1 82 ? 1.371 -7.332 -12.018 1.00 85.38 82 PHE A N 1
ATOM 661 C CA . PHE A 1 82 ? 2.337 -7.733 -13.035 1.00 85.38 82 PHE A CA 1
ATOM 662 C C . PHE A 1 82 ? 1.921 -9.022 -13.763 1.00 85.38 82 PHE A C 1
ATOM 664 O O . PHE A 1 82 ? 1.853 -9.046 -14.989 1.00 85.38 82 PHE A O 1
ATOM 671 N N . ALA A 1 83 ? 1.608 -10.097 -13.029 1.00 89.81 83 ALA A N 1
ATOM 672 C CA . ALA A 1 83 ? 1.280 -11.403 -13.610 1.00 89.81 83 ALA A CA 1
ATOM 673 C C . ALA A 1 83 ? -0.007 -11.391 -14.452 1.00 89.81 83 ALA A C 1
ATOM 675 O O . ALA A 1 83 ? -0.111 -12.123 -15.435 1.00 89.81 83 ALA A O 1
ATOM 676 N N . LEU A 1 84 ? -0.981 -10.565 -14.071 1.00 90.19 84 LEU A N 1
ATOM 677 C CA . LEU A 1 84 ? -2.244 -10.386 -14.787 1.00 90.19 84 LEU A CA 1
ATOM 678 C C . LEU A 1 84 ? -2.158 -9.314 -15.882 1.00 90.19 84 LEU A C 1
ATOM 680 O O . LEU A 1 84 ? -3.144 -9.100 -16.583 1.00 90.19 84 LEU A O 1
ATOM 684 N N . ASN A 1 85 ? -0.998 -8.667 -16.049 1.00 88.25 85 ASN A N 1
ATOM 685 C CA . ASN A 1 85 ? -0.772 -7.589 -17.011 1.00 88.25 85 ASN A CA 1
ATOM 686 C C . ASN A 1 85 ? -1.833 -6.475 -16.898 1.00 88.25 85 ASN A C 1
ATOM 688 O O . ASN A 1 85 ? -2.419 -6.047 -17.894 1.00 88.25 85 ASN A O 1
ATOM 692 N N . ILE A 1 86 ? -2.112 -6.045 -15.664 1.00 87.19 86 ILE A N 1
ATOM 693 C CA . ILE A 1 86 ? -3.048 -4.955 -15.380 1.00 87.19 86 ILE A CA 1
ATOM 694 C C . ILE A 1 86 ? -2.318 -3.626 -15.567 1.00 87.19 86 ILE A C 1
ATOM 696 O O . ILE A 1 86 ? -1.280 -3.381 -14.953 1.00 87.19 86 ILE A O 1
ATOM 700 N N . ASP A 1 87 ? -2.884 -2.753 -16.400 1.00 84.25 87 ASP A N 1
ATOM 701 C CA . ASP A 1 87 ? -2.320 -1.430 -16.644 1.00 84.25 87 ASP A CA 1
ATOM 702 C C . ASP A 1 87 ? -2.378 -0.551 -15.389 1.00 84.25 87 ASP A C 1
ATOM 704 O O . ASP A 1 87 ? -3.422 -0.375 -14.756 1.00 84.25 87 ASP A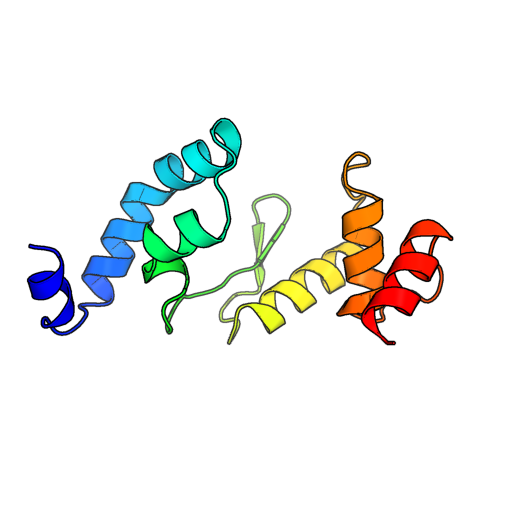 O 1
ATOM 708 N N . TYR A 1 88 ? -1.248 0.073 -15.070 1.00 83.56 88 TYR A N 1
ATOM 709 C CA . TYR A 1 88 ? -1.171 1.057 -13.999 1.00 83.56 88 TYR A CA 1
ATOM 710 C C . TYR A 1 88 ? -1.667 2.441 -14.454 1.00 83.56 88 TYR A C 1
ATOM 712 O O . TYR A 1 88 ? -1.475 2.819 -15.617 1.00 83.56 88 TYR A O 1
ATOM 720 N N . PRO A 1 89 ? -2.217 3.262 -13.536 1.00 85.81 89 PRO A N 1
ATOM 721 C CA . PRO A 1 89 ? -2.514 4.666 -13.806 1.00 85.81 89 PRO A CA 1
ATOM 722 C C . PRO A 1 89 ? -1.287 5.410 -14.348 1.00 85.81 89 PRO A C 1
ATOM 724 O O . PRO A 1 89 ? -0.201 5.379 -13.756 1.00 85.81 89 PRO A O 1
ATOM 727 N N . LYS A 1 90 ? -1.448 6.099 -15.482 1.00 86.00 90 LYS A N 1
ATOM 728 C CA . LYS A 1 90 ? -0.335 6.743 -16.203 1.00 86.00 90 LYS A CA 1
ATOM 729 C C . LYS A 1 90 ? 0.294 7.875 -15.396 1.00 86.00 90 LYS A C 1
ATOM 731 O O . LYS A 1 90 ? 1.495 8.117 -15.505 1.00 86.00 90 LYS A O 1
ATOM 736 N N . GLU A 1 91 ? -0.506 8.528 -14.566 1.00 88.00 91 GLU A N 1
ATOM 737 C CA . GLU A 1 91 ? -0.126 9.618 -13.669 1.00 88.00 91 GLU A CA 1
ATOM 738 C C . GLU A 1 91 ? 0.916 9.154 -12.642 1.00 88.00 91 GLU A C 1
ATOM 740 O O . GLU A 1 91 ? 1.779 9.925 -12.227 1.00 88.00 91 GLU A O 1
ATOM 745 N N . LEU A 1 92 ? 0.876 7.869 -12.283 1.00 84.50 92 LEU A N 1
ATOM 746 C CA . LEU A 1 92 ? 1.727 7.252 -11.270 1.00 84.50 92 LEU A CA 1
ATOM 747 C C . LEU A 1 92 ? 2.780 6.311 -11.864 1.00 84.50 92 LEU A C 1
ATOM 749 O O . LEU A 1 92 ? 3.435 5.585 -11.118 1.00 84.50 92 LEU A O 1
ATOM 753 N N . LYS A 1 93 ? 2.995 6.344 -13.186 1.00 86.75 93 LYS A N 1
ATOM 754 C CA . LYS A 1 93 ? 3.927 5.454 -13.898 1.00 86.75 93 LYS A CA 1
ATOM 755 C C . LYS A 1 93 ? 5.280 5.306 -13.193 1.00 86.75 93 LYS A C 1
ATOM 757 O O . LYS A 1 93 ? 5.762 4.193 -13.025 1.00 86.75 93 LYS A O 1
ATOM 762 N N . TYR A 1 94 ? 5.892 6.415 -12.777 1.00 87.19 94 TYR A N 1
ATOM 763 C CA . TYR A 1 94 ? 7.206 6.381 -12.125 1.00 87.19 94 TYR A CA 1
ATOM 764 C C . TYR A 1 94 ? 7.163 5.771 -10.721 1.00 87.19 94 TYR A C 1
ATOM 766 O O . TYR A 1 94 ? 8.130 5.143 -10.306 1.00 87.19 94 TYR A O 1
ATOM 774 N N . THR A 1 95 ? 6.058 5.941 -9.994 1.00 88.56 95 THR A N 1
ATOM 775 C CA . THR A 1 95 ? 5.860 5.322 -8.679 1.00 88.56 95 THR A CA 1
ATOM 776 C C . THR A 1 95 ? 5.793 3.807 -8.822 1.00 88.56 95 THR A C 1
ATOM 778 O O . THR A 1 95 ? 6.526 3.099 -8.138 1.00 88.56 95 THR A O 1
ATOM 781 N N . PHE A 1 96 ? 4.980 3.309 -9.757 1.00 87.75 96 PHE A N 1
ATOM 782 C CA . PHE A 1 96 ? 4.872 1.876 -10.040 1.00 87.75 96 PHE A CA 1
ATOM 783 C C . PHE A 1 96 ? 6.198 1.291 -10.530 1.00 87.75 96 PHE A C 1
ATOM 785 O O . PHE A 1 96 ? 6.639 0.265 -10.022 1.00 87.75 96 PHE A O 1
ATOM 792 N N . GLU A 1 97 ? 6.901 2.003 -11.410 1.00 87.81 97 GLU A N 1
ATOM 793 C CA . GLU A 1 97 ? 8.226 1.600 -11.879 1.00 87.81 97 GLU A CA 1
ATOM 794 C C . GLU A 1 97 ? 9.251 1.494 -10.737 1.00 87.81 97 GLU A C 1
ATOM 796 O O . GLU A 1 97 ? 10.035 0.547 -10.692 1.00 87.81 97 GLU A O 1
ATOM 801 N N . VAL A 1 98 ? 9.250 2.432 -9.786 1.00 88.50 98 VAL A N 1
ATOM 802 C CA . VAL A 1 98 ? 10.097 2.358 -8.583 1.00 88.50 98 VAL A CA 1
ATOM 803 C C . VAL A 1 98 ? 9.748 1.129 -7.745 1.00 88.50 98 VAL A C 1
ATOM 805 O O . VAL A 1 98 ? 10.649 0.413 -7.311 1.00 88.50 98 VAL A O 1
ATOM 808 N N . LEU A 1 99 ? 8.461 0.865 -7.527 1.00 87.19 99 LEU A N 1
ATOM 809 C CA . LEU A 1 99 ? 8.010 -0.284 -6.743 1.00 87.19 99 LEU A CA 1
ATOM 810 C C . LEU A 1 99 ? 8.459 -1.600 -7.387 1.00 87.19 99 LEU A C 1
ATOM 812 O O . LEU A 1 99 ? 9.093 -2.416 -6.721 1.00 87.19 99 LEU A O 1
ATOM 816 N N . GLU A 1 100 ? 8.229 -1.773 -8.686 1.00 85.25 100 GLU A N 1
ATOM 817 C CA . GLU A 1 100 ? 8.609 -2.983 -9.424 1.00 85.25 100 GLU A CA 1
ATOM 818 C C . GLU A 1 100 ? 10.124 -3.193 -9.511 1.00 85.25 100 GLU A C 1
ATOM 820 O O . GLU A 1 100 ? 10.600 -4.304 -9.292 1.00 85.25 100 GLU A O 1
ATOM 825 N N . THR A 1 101 ? 10.893 -2.145 -9.814 1.00 85.94 101 THR A N 1
ATOM 826 C CA . THR A 1 101 ? 12.329 -2.276 -10.135 1.00 85.94 101 THR A CA 1
ATOM 827 C C . THR A 1 101 ? 13.253 -2.163 -8.922 1.00 85.94 101 THR A C 1
ATOM 829 O O . THR A 1 101 ? 14.342 -2.746 -8.915 1.00 85.94 101 THR A O 1
ATOM 832 N N . ILE A 1 102 ? 12.876 -1.364 -7.916 1.00 86.06 102 ILE A N 1
ATOM 833 C CA . ILE A 1 102 ? 13.709 -1.097 -6.735 1.00 86.06 102 ILE A CA 1
ATOM 834 C C . ILE A 1 102 ? 13.266 -1.965 -5.566 1.00 86.06 102 ILE A C 1
ATOM 836 O O . ILE A 1 102 ? 14.111 -2.598 -4.946 1.00 86.06 102 ILE A O 1
ATOM 840 N N . PHE A 1 103 ? 11.970 -1.982 -5.253 1.00 83.31 103 PHE A N 1
ATOM 841 C CA . PHE A 1 103 ? 11.487 -2.648 -4.044 1.00 83.31 103 PHE A CA 1
ATOM 842 C C . PHE A 1 103 ? 11.229 -4.141 -4.242 1.00 83.31 103 PHE A C 1
ATOM 844 O O . PHE A 1 103 ? 11.481 -4.915 -3.324 1.00 83.31 103 PHE A O 1
ATOM 851 N N . MET A 1 104 ? 10.730 -4.547 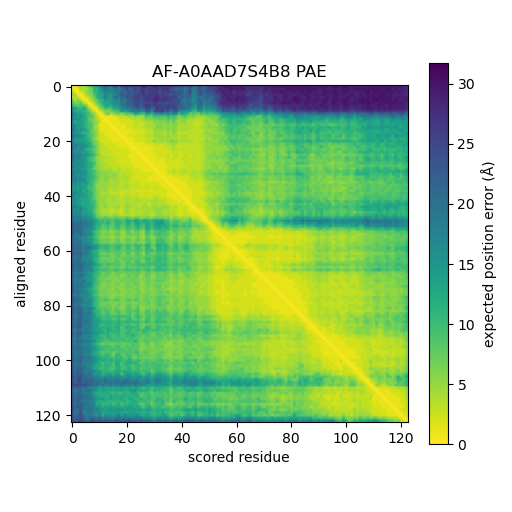-5.412 1.00 82.75 104 MET A N 1
ATOM 852 C CA . MET A 1 104 ? 10.359 -5.945 -5.672 1.00 82.75 104 MET A CA 1
ATOM 853 C C . MET A 1 104 ? 11.303 -6.682 -6.623 1.00 82.75 104 MET A C 1
ATOM 855 O O . MET A 1 104 ? 11.172 -7.891 -6.777 1.00 82.75 104 MET A O 1
ATOM 859 N N . GLU A 1 105 ? 12.228 -5.966 -7.268 1.00 84.31 105 GLU A N 1
ATOM 860 C CA . GLU A 1 105 ? 13.190 -6.519 -8.235 1.00 84.31 105 GLU A CA 1
ATOM 861 C C . GLU A 1 105 ? 12.545 -7.353 -9.367 1.00 84.31 105 GLU A C 1
ATOM 863 O O . GLU A 1 105 ? 13.172 -8.238 -9.946 1.00 84.31 105 GLU A O 1
ATOM 868 N N . LEU A 1 106 ? 11.290 -7.055 -9.719 1.00 80.50 106 LEU A N 1
ATOM 869 C CA . LEU A 1 106 ? 10.513 -7.791 -10.725 1.00 80.50 106 LEU A CA 1
ATOM 870 C C . LEU A 1 106 ? 10.910 -7.425 -12.156 1.00 80.50 106 LEU A C 1
ATOM 872 O O . LEU A 1 106 ? 10.741 -8.222 -13.078 1.00 80.50 106 LEU A O 1
ATOM 876 N N . SER A 1 107 ? 11.433 -6.216 -12.357 1.00 76.62 107 SER A N 1
ATOM 877 C CA . SER A 1 107 ? 11.832 -5.721 -13.668 1.00 76.62 107 SER A CA 1
ATOM 878 C C . SER A 1 107 ? 13.225 -5.090 -13.636 1.00 76.62 107 SER A C 1
ATOM 880 O O . SER A 1 107 ? 13.605 -4.347 -12.732 1.00 76.62 107 SER A O 1
ATOM 882 N N . THR A 1 108 ? 14.021 -5.401 -14.660 1.00 73.12 108 THR A N 1
ATOM 883 C CA . THR A 1 108 ? 15.370 -4.841 -14.860 1.00 73.12 108 THR A CA 1
ATOM 884 C C . THR A 1 108 ? 15.348 -3.579 -15.726 1.00 73.12 108 THR A C 1
ATOM 886 O O . THR A 1 108 ? 16.283 -2.772 -15.715 1.00 73.12 108 THR A O 1
ATOM 889 N N . ASN A 1 109 ? 14.258 -3.387 -16.470 1.00 75.44 109 ASN A N 1
ATOM 890 C CA . ASN A 1 109 ? 14.039 -2.236 -17.327 1.00 75.44 109 ASN A CA 1
ATOM 891 C C . ASN A 1 109 ? 13.518 -1.073 -16.483 1.00 75.44 109 ASN A C 1
ATOM 893 O O . ASN A 1 109 ? 12.412 -1.125 -15.964 1.00 75.44 109 ASN A O 1
ATOM 897 N N . CYS A 1 110 ? 14.324 -0.021 -16.363 1.00 79.81 110 CYS A N 1
ATOM 898 C CA . CYS A 1 110 ? 13.976 1.191 -15.630 1.00 79.81 110 CYS A CA 1
ATOM 899 C C . CYS A 1 110 ? 14.325 2.443 -16.445 1.00 79.81 110 CYS A C 1
ATOM 901 O O . CYS A 1 110 ? 15.303 2.480 -17.195 1.00 79.81 110 CYS A O 1
ATOM 903 N N . THR A 1 111 ? 13.539 3.499 -16.302 1.00 88.00 111 THR A N 1
ATOM 904 C CA . THR A 1 111 ? 13.776 4.805 -16.900 1.00 88.00 111 THR A CA 1
ATOM 905 C C . THR A 1 111 ? 14.996 5.457 -16.261 1.00 88.00 111 THR A C 1
ATOM 907 O O . THR A 1 111 ? 15.369 5.172 -15.122 1.00 88.00 111 THR A O 1
ATOM 910 N N . GLN A 1 112 ? 15.627 6.390 -16.980 1.00 88.12 112 GLN A N 1
ATOM 911 C CA . GLN A 1 112 ? 16.788 7.124 -16.458 1.00 88.12 112 GLN A CA 1
ATOM 912 C C . GLN A 1 112 ? 16.489 7.840 -15.134 1.00 88.12 112 GLN A C 1
ATOM 914 O O . GLN A 1 112 ? 17.351 7.923 -14.261 1.00 88.12 112 GLN A O 1
ATOM 919 N N . ARG A 1 113 ? 15.248 8.307 -14.950 1.00 86.88 113 ARG A N 1
ATOM 920 C CA . ARG A 1 113 ? 14.808 8.960 -13.714 1.00 86.88 113 ARG A CA 1
ATOM 921 C C . ARG A 1 113 ? 14.821 7.995 -12.527 1.00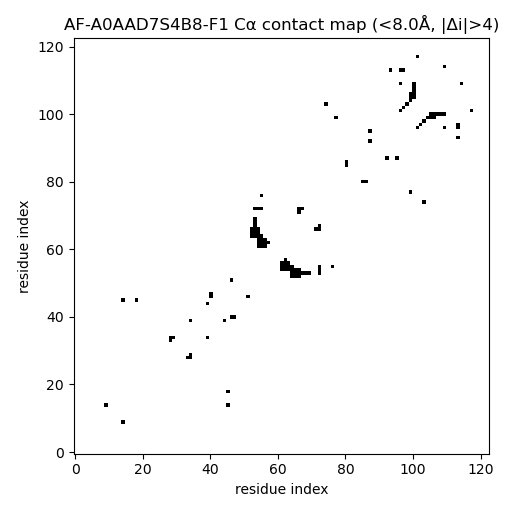 86.88 113 ARG A C 1
ATOM 923 O O . ARG A 1 113 ? 15.366 8.339 -11.482 1.00 86.88 113 ARG A O 1
ATOM 930 N N . VAL A 1 114 ? 14.289 6.785 -12.708 1.00 88.44 114 VAL A N 1
ATOM 931 C CA . VAL A 1 114 ? 14.281 5.742 -11.671 1.00 88.44 114 VAL A CA 1
ATOM 932 C C . VAL A 1 114 ? 15.684 5.192 -11.422 1.00 88.44 114 VAL A C 1
ATOM 934 O O . VAL A 1 114 ? 16.056 5.012 -10.267 1.00 88.44 114 VAL A O 1
ATOM 937 N N . ARG A 1 115 ? 16.519 5.038 -12.460 1.00 85.81 115 ARG A N 1
ATOM 938 C CA . ARG A 1 115 ? 17.946 4.697 -12.289 1.00 85.81 115 ARG A CA 1
ATOM 939 C C . ARG A 1 115 ? 18.680 5.716 -11.435 1.00 85.81 115 ARG A C 1
ATOM 941 O O . ARG A 1 115 ? 19.352 5.334 -10.485 1.00 85.81 115 ARG A O 1
ATOM 948 N N . SER A 1 116 ? 18.521 7.002 -11.747 1.00 89.12 116 SER A N 1
ATOM 949 C CA . SER A 1 116 ? 19.151 8.074 -10.974 1.00 89.12 116 SER A CA 1
ATOM 950 C C . SER A 1 116 ? 18.713 8.040 -9.510 1.00 89.12 116 SER A C 1
ATOM 952 O O . SER A 1 116 ? 19.545 8.204 -8.621 1.00 89.12 116 SER A O 1
ATOM 954 N N . LEU A 1 117 ? 17.427 7.777 -9.254 1.00 89.19 117 LEU A N 1
ATOM 955 C CA . LEU A 1 117 ? 16.909 7.616 -7.898 1.00 89.19 117 LEU A CA 1
ATOM 956 C C . LEU A 1 117 ? 17.499 6.381 -7.199 1.00 89.19 117 LEU A C 1
ATOM 958 O O . LEU A 1 117 ? 17.981 6.509 -6.078 1.00 89.19 117 LEU A O 1
ATOM 962 N N . LYS A 1 118 ? 17.532 5.220 -7.865 1.00 85.19 118 LYS A N 1
ATOM 963 C CA . LYS A 1 118 ? 18.127 3.978 -7.342 1.00 85.19 118 LYS A CA 1
ATOM 964 C C . LYS A 1 118 ? 19.581 4.189 -6.925 1.00 85.19 118 LYS A C 1
ATOM 966 O O . LYS A 1 118 ? 19.963 3.805 -5.827 1.00 85.19 118 LYS A O 1
ATOM 971 N N . THR A 1 119 ? 20.374 4.856 -7.764 1.00 88.38 119 THR A N 1
ATOM 972 C CA . THR A 1 119 ? 21.770 5.187 -7.451 1.00 88.38 119 THR A CA 1
ATOM 973 C C . THR A 1 119 ? 21.890 6.088 -6.222 1.00 88.38 119 THR A C 1
ATOM 975 O O . THR A 1 119 ? 22.774 5.864 -5.413 1.00 88.38 119 THR A O 1
ATOM 978 N N . LYS A 1 120 ? 21.003 7.076 -6.050 1.00 90.62 120 LYS A N 1
ATOM 979 C CA . LYS A 1 120 ? 21.022 7.976 -4.881 1.00 90.62 120 LYS A CA 1
ATOM 980 C C . LYS A 1 120 ? 20.560 7.327 -3.575 1.00 90.62 120 LYS A C 1
ATOM 982 O O . LYS A 1 120 ? 20.872 7.859 -2.523 1.00 90.62 120 LYS A O 1
ATOM 987 N N . LEU A 1 121 ? 19.760 6.264 -3.641 1.00 85.56 121 LEU A N 1
ATOM 988 C CA . LEU A 1 121 ? 19.256 5.558 -2.457 1.00 85.56 121 LEU A CA 1
ATOM 989 C C . LEU A 1 121 ? 20.212 4.463 -1.962 1.00 85.56 121 LEU A C 1
ATOM 991 O O . LEU A 1 121 ? 20.150 4.097 -0.795 1.00 85.56 121 LEU A O 1
ATOM 995 N N . LEU A 1 122 ? 21.040 3.910 -2.855 1.00 79.19 122 LEU A N 1
ATOM 996 C CA . LEU A 1 122 ? 21.963 2.803 -2.568 1.00 79.19 122 LEU A CA 1
ATOM 997 C C . LEU A 1 122 ? 23.425 3.250 -2.365 1.00 79.19 122 LEU A C 1
ATOM 999 O O . LEU A 1 122 ? 24.290 2.400 -2.157 1.00 79.19 122 LEU A O 1
ATOM 1003 N N . LEU A 1 123 ? 23.693 4.554 -2.456 1.00 63.72 123 LEU A N 1
ATOM 1004 C CA . LEU A 1 123 ? 24.960 5.209 -2.109 1.00 63.72 123 LEU A CA 1
ATOM 1005 C C . LEU A 1 123 ? 24.766 6.029 -0.835 1.00 63.72 123 LEU A C 1
ATOM 1007 O O . LEU A 1 123 ? 25.706 6.037 -0.012 1.00 63.72 123 LEU A O 1
#

Mean predicted aligned error: 8.84 Å

Solvent-accessible surface area (backbone atoms only — not comparable to full-atom values): 7708 Å² total; per-residue (Å²): 117,73,75,63,68,76,73,57,83,79,55,60,68,60,50,50,52,54,48,64,77,40,44,70,61,53,52,47,45,51,74,76,64,61,68,57,68,67,58,49,48,69,76,42,46,76,80,77,44,90,88,68,87,40,66,42,71,55,95,94,35,81,77,46,65,85,37,91,44,68,71,58,46,50,53,51,50,52,52,45,37,59,77,68,68,56,84,72,63,76,92,45,47,67,60,53,50,41,45,36,41,69,75,63,62,76,40,91,80,70,53,73,69,52,48,54,49,52,55,67,74,77,106

Foldseek 3Di:
DVVVVVPDDPPLVVLVVVCVVCVVVVVCCCVPVVDDPVVCCVVCVVVVDPDDWDFADDPNDTPDTPQRDDVRSVLVNLVCCVVVVPDDDPVCVQVNLLCCCPVNVPDPDHDPVSVVVNVVVVD

Radius of gyration: 17.96 Å; Cα contacts (8 Å, |Δi|>4): 64; chains: 1; bounding box: 43×31×47 Å

Secondary structure (DSSP, 8-state):
-TGGGGSS---HHHHHHHHHHHHHHHHHHHHHH---HHHHHHHTGGGGSS---EEEEETTEEEEEEES-HHHHHHHHHHHHHHTTPPPPGGGHHHHHHIIIIIS---S---HHHHHHHHHH--